Protein AF-A0A7K2NU09-F1 (afdb_monomer_lite)

Radius of gyration: 17.99 Å; chains: 1; bounding box: 42×23×63 Å

Foldseek 3Di:
DPPDDDDDDDDQAFQLRHGDPVSVVCVVPDPDDDDDPDFDAAPVRDGFDHKFKDALQFGDNDDDRDDDFDPDDDSGGIDIDTHHPVCSVVRNGPVNVVVVLPDPPDDDPPDD

Structure (mmCIF, N/CA/C/O backbone):
data_AF-A0A7K2NU09-F1
#
_entry.id   AF-A0A7K2NU09-F1
#
loop_
_atom_site.group_PDB
_atom_site.id
_atom_site.type_symbol
_atom_site.label_atom_id
_atom_site.label_alt_id
_atom_site.label_comp_id
_atom_site.label_asym_id
_atom_site.label_entity_id
_atom_site.label_seq_id
_atom_site.pdbx_PDB_ins_code
_atom_site.Cartn_x
_atom_site.Cartn_y
_atom_site.Cartn_z
_atom_site.occupancy
_atom_site.B_iso_or_equiv
_atom_site.auth_seq_id
_atom_site.auth_comp_id
_atom_site.auth_asym_id
_atom_site.auth_atom_id
_atom_site.pdbx_PDB_model_num
ATOM 1 N N . ASP A 1 1 ? 19.799 -2.866 -25.922 1.00 71.12 1 ASP A N 1
ATOM 2 C CA . ASP A 1 1 ? 18.914 -2.111 -25.015 1.00 71.12 1 ASP A CA 1
ATOM 3 C C . ASP A 1 1 ? 18.945 -0.627 -25.318 1.00 71.12 1 ASP A C 1
ATOM 5 O O . ASP A 1 1 ? 19.838 -0.189 -26.032 1.00 71.12 1 ASP A O 1
ATOM 9 N N . LEU A 1 2 ? 17.948 0.115 -24.831 1.00 91.50 2 LEU A N 1
ATOM 10 C CA . LEU A 1 2 ? 17.772 1.551 -25.091 1.00 91.50 2 LEU A CA 1
ATOM 11 C C . LEU A 1 2 ? 18.631 2.460 -24.189 1.00 91.50 2 LEU A C 1
ATOM 13 O O . LEU A 1 2 ? 18.631 3.662 -24.421 1.00 91.50 2 LEU A O 1
ATOM 17 N N . ASP A 1 3 ? 19.345 1.901 -23.203 1.00 93.25 3 ASP A N 1
ATOM 18 C CA . ASP A 1 3 ? 20.185 2.633 -22.233 1.00 93.25 3 ASP A CA 1
ATOM 19 C C . ASP A 1 3 ? 19.424 3.757 -21.499 1.00 93.25 3 ASP A C 1
ATOM 21 O O . ASP A 1 3 ? 19.843 4.911 -21.450 1.00 93.25 3 ASP A O 1
ATOM 25 N N . VAL A 1 4 ? 18.237 3.422 -20.976 1.00 95.81 4 VAL A N 1
ATOM 26 C CA . VAL A 1 4 ? 17.354 4.357 -20.263 1.00 95.81 4 VAL A CA 1
ATOM 27 C C . VAL A 1 4 ? 17.039 3.826 -18.871 1.00 95.81 4 VAL A C 1
ATOM 29 O O . VAL A 1 4 ? 16.558 2.700 -18.731 1.00 95.81 4 VAL A O 1
ATOM 32 N N . ASP A 1 5 ? 17.213 4.680 -17.864 1.00 96.12 5 ASP A N 1
ATOM 33 C CA . ASP A 1 5 ? 16.782 4.410 -16.494 1.00 96.12 5 ASP A CA 1
ATOM 34 C C . ASP A 1 5 ? 15.267 4.609 -16.334 1.00 96.12 5 ASP A C 1
ATOM 36 O O . ASP A 1 5 ? 14.710 5.647 -16.706 1.00 96.12 5 ASP A O 1
ATOM 40 N N . VAL A 1 6 ? 14.592 3.632 -15.720 1.00 95.00 6 VAL A N 1
ATOM 41 C CA . VAL A 1 6 ? 13.146 3.673 -15.456 1.00 95.00 6 VAL A CA 1
ATOM 42 C C . VAL A 1 6 ? 12.880 3.551 -13.960 1.00 95.00 6 VAL A C 1
ATOM 44 O O . VAL A 1 6 ? 13.270 2.577 -13.322 1.00 95.00 6 VAL A O 1
ATOM 47 N N . TYR A 1 7 ? 12.142 4.518 -13.413 1.00 94.94 7 TYR A N 1
ATOM 48 C CA . TYR A 1 7 ? 11.713 4.531 -12.015 1.00 94.94 7 TYR A CA 1
ATOM 49 C C . TYR A 1 7 ? 10.186 4.443 -11.935 1.00 94.94 7 TYR A C 1
ATOM 51 O O . TYR A 1 7 ? 9.481 5.209 -12.594 1.00 94.94 7 TYR A O 1
ATOM 59 N N . ALA A 1 8 ? 9.668 3.529 -11.112 1.00 94.12 8 ALA A N 1
ATOM 60 C CA . ALA A 1 8 ? 8.235 3.346 -10.884 1.00 94.12 8 ALA A CA 1
ATOM 61 C C . ALA A 1 8 ? 7.906 3.435 -9.388 1.00 94.12 8 ALA A C 1
ATOM 63 O O . ALA A 1 8 ? 8.576 2.822 -8.558 1.00 94.12 8 ALA A O 1
ATOM 64 N N . PHE A 1 9 ? 6.842 4.167 -9.049 1.00 93.06 9 PHE A N 1
ATOM 65 C CA . PHE A 1 9 ? 6.382 4.365 -7.674 1.00 93.06 9 PHE A CA 1
ATOM 66 C C . PHE A 1 9 ? 4.906 4.003 -7.564 1.00 93.06 9 PHE A C 1
ATOM 68 O O . PHE A 1 9 ? 4.099 4.392 -8.408 1.00 93.06 9 PHE A O 1
ATOM 75 N N . GLY A 1 10 ? 4.533 3.279 -6.513 1.00 91.38 10 GLY A N 1
ATOM 76 C CA . GLY A 1 10 ? 3.137 2.932 -6.291 1.00 91.38 10 GLY A CA 1
ATOM 77 C C . GLY A 1 10 ? 2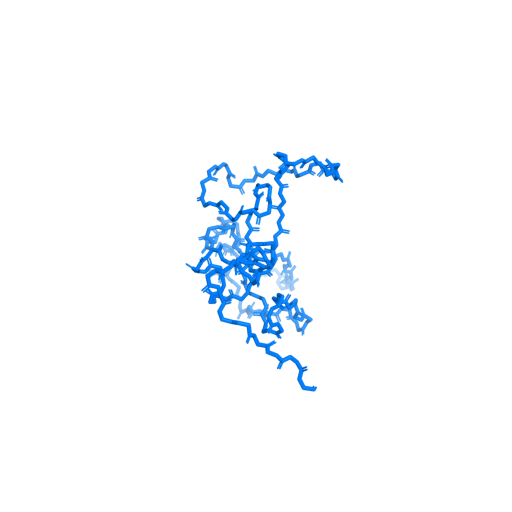.926 1.938 -5.162 1.00 91.38 10 GLY A C 1
ATOM 78 O O . GLY A 1 10 ? 3.865 1.426 -4.552 1.00 91.38 10 GLY A O 1
ATOM 79 N N . ILE A 1 11 ? 1.653 1.656 -4.896 1.00 91.31 11 ILE A N 1
ATOM 80 C CA . ILE A 1 11 ? 1.251 0.613 -3.957 1.00 91.31 11 ILE A CA 1
ATOM 81 C C . ILE A 1 11 ? 1.448 -0.770 -4.587 1.00 91.31 11 ILE A C 1
ATOM 83 O O . ILE A 1 11 ? 1.069 -1.033 -5.730 1.00 91.31 11 ILE A O 1
ATOM 87 N N . THR A 1 12 ? 2.052 -1.683 -3.832 1.00 93.69 12 THR A N 1
ATOM 88 C CA . THR A 1 12 ? 2.350 -3.031 -4.330 1.00 93.69 12 THR A CA 1
ATOM 89 C C . THR A 1 12 ? 1.160 -3.969 -4.199 1.00 93.69 12 THR A C 1
ATOM 91 O O . THR A 1 12 ? 0.949 -4.803 -5.077 1.00 93.69 12 THR A O 1
ATOM 94 N N . THR A 1 13 ? 0.363 -3.827 -3.136 1.00 93.81 13 THR A N 1
ATOM 95 C CA . THR A 1 13 ? -0.685 -4.787 -2.769 1.00 93.81 13 THR A CA 1
ATOM 96 C C . THR A 1 13 ? -2.057 -4.154 -2.561 1.00 93.81 13 THR A C 1
ATOM 98 O O . THR A 1 13 ? -2.170 -3.011 -2.112 1.00 93.81 13 THR A O 1
ATOM 101 N N . ASP A 1 14 ? -3.101 -4.926 -2.868 1.00 93.69 14 ASP A N 1
ATOM 102 C CA . ASP A 1 14 ? -4.489 -4.609 -2.550 1.00 93.69 14 ASP A CA 1
ATOM 103 C C . ASP A 1 14 ? -4.781 -4.754 -1.042 1.00 93.69 14 ASP A C 1
ATOM 105 O O . ASP A 1 14 ? -3.940 -5.171 -0.240 1.00 93.69 14 ASP A O 1
ATOM 109 N N . PHE A 1 15 ? -6.015 -4.441 -0.643 1.00 92.94 15 PHE A N 1
ATOM 110 C CA . PHE A 1 15 ? -6.452 -4.515 0.755 1.00 92.94 15 PHE A CA 1
ATOM 111 C C . PHE A 1 15 ? -6.430 -5.936 1.358 1.00 92.94 15 PHE A C 1
ATOM 113 O O . PHE A 1 15 ? -6.496 -6.101 2.579 1.00 92.94 15 PHE A O 1
ATOM 120 N N . ARG A 1 16 ? -6.310 -6.970 0.514 1.00 92.25 16 ARG A N 1
ATOM 121 C CA . ARG A 1 16 ? -6.196 -8.389 0.886 1.00 92.25 16 ARG A CA 1
ATOM 122 C C . ARG A 1 16 ? -4.741 -8.864 0.883 1.00 92.25 16 ARG A C 1
ATOM 124 O O . ARG A 1 16 ? -4.491 -10.064 1.006 1.00 92.25 16 ARG A O 1
ATOM 131 N N . SER A 1 17 ? -3.787 -7.942 0.742 1.00 93.62 17 SER A N 1
ATOM 132 C CA . SER A 1 17 ? -2.352 -8.229 0.679 1.00 93.62 17 SER A CA 1
ATOM 133 C C . SER A 1 17 ? -1.959 -9.084 -0.529 1.00 93.62 17 SER A C 1
ATOM 135 O O . SER A 1 17 ? -1.014 -9.872 -0.461 1.00 93.62 17 SER A O 1
ATOM 137 N N . LYS A 1 18 ? -2.690 -8.950 -1.641 1.00 94.44 18 LYS A N 1
ATOM 138 C CA . LYS A 1 18 ? -2.333 -9.547 -2.930 1.00 94.44 18 LYS A CA 1
ATOM 139 C C . LYS A 1 18 ? -1.680 -8.497 -3.807 1.00 94.44 18 LYS A C 1
ATOM 141 O O . LYS A 1 18 ? -2.153 -7.367 -3.848 1.00 94.44 18 LYS A O 1
ATOM 146 N N . LEU A 1 19 ? -0.597 -8.860 -4.496 1.00 95.56 19 LEU A N 1
ATOM 147 C CA . LEU A 1 19 ? 0.036 -7.947 -5.443 1.00 95.56 19 LEU A CA 1
ATOM 148 C C . LEU A 1 19 ? -0.981 -7.528 -6.508 1.00 95.56 19 LEU A C 1
ATOM 150 O O . LEU A 1 19 ? -1.748 -8.355 -7.006 1.00 95.56 19 LEU A O 1
ATOM 154 N N . PHE A 1 20 ? -0.988 -6.245 -6.861 1.00 95.00 20 PHE A N 1
ATOM 155 C CA . PHE A 1 20 ? -1.672 -5.828 -8.080 1.00 95.00 20 PHE A CA 1
ATOM 156 C C . PHE A 1 20 ? -0.972 -6.474 -9.281 1.00 95.00 20 PHE A C 1
ATOM 158 O O . PHE A 1 20 ? 0.257 -6.512 -9.280 1.00 95.00 20 PHE A O 1
ATOM 165 N N . PRO A 1 21 ? -1.692 -6.927 -10.323 1.00 95.19 21 PRO A N 1
ATOM 166 C CA . PRO A 1 21 ? -1.063 -7.576 -11.476 1.00 95.19 21 PRO A CA 1
ATOM 167 C C . PRO A 1 21 ? 0.053 -6.737 -12.121 1.00 95.19 21 PRO A C 1
ATOM 169 O O . PRO A 1 21 ? 1.120 -7.258 -12.433 1.00 95.19 21 PRO A O 1
ATOM 172 N N . GLY A 1 22 ? -0.158 -5.421 -12.249 1.00 94.38 22 GLY A N 1
ATOM 173 C CA . GLY A 1 22 ? 0.867 -4.499 -12.750 1.00 94.38 22 GLY A CA 1
ATOM 174 C C . GLY A 1 22 ? 2.076 -4.403 -11.817 1.00 94.38 22 GLY A C 1
ATOM 175 O O . GLY A 1 22 ? 3.209 -4.572 -12.258 1.00 94.38 22 GLY A O 1
ATOM 176 N N . SER A 1 23 ? 1.843 -4.209 -10.516 1.00 96.06 23 SER A N 1
ATOM 177 C CA . SER A 1 23 ? 2.916 -4.155 -9.516 1.00 96.06 23 SER A CA 1
ATOM 178 C C . SER A 1 23 ? 3.691 -5.471 -9.427 1.00 96.06 23 SER A C 1
ATOM 180 O O . SER A 1 23 ? 4.907 -5.448 -9.285 1.00 96.06 23 SER A O 1
ATOM 182 N N . GLN A 1 24 ? 3.015 -6.616 -9.559 1.00 97.25 24 GLN A N 1
ATOM 183 C CA . GLN A 1 24 ? 3.658 -7.926 -9.624 1.00 97.25 24 GLN A CA 1
ATOM 184 C C . GLN A 1 24 ? 4.627 -7.986 -10.804 1.00 97.25 24 GLN A C 1
ATOM 186 O O . GLN A 1 24 ? 5.790 -8.330 -10.616 1.00 97.25 24 GLN A O 1
ATOM 191 N N . ARG A 1 25 ? 4.174 -7.584 -11.998 1.00 96.88 25 ARG A N 1
ATOM 192 C CA . ARG A 1 25 ? 5.022 -7.596 -13.189 1.00 96.88 25 ARG A CA 1
ATOM 193 C C . ARG A 1 25 ? 6.228 -6.666 -13.058 1.00 96.88 25 ARG A C 1
ATOM 195 O O . ARG A 1 25 ? 7.314 -7.024 -13.499 1.00 96.88 25 ARG A O 1
ATOM 202 N N . LEU A 1 26 ? 6.047 -5.494 -12.449 1.00 95.94 26 LEU A N 1
ATOM 203 C CA . LEU A 1 26 ? 7.148 -4.565 -12.186 1.00 95.94 26 LEU A CA 1
ATOM 204 C C . LEU A 1 26 ? 8.181 -5.173 -11.233 1.00 95.94 26 LEU A C 1
ATOM 206 O O . LEU A 1 26 ? 9.369 -5.095 -11.510 1.00 95.94 26 LEU A O 1
ATOM 210 N N . VAL A 1 27 ? 7.743 -5.828 -10.154 1.00 95.69 27 VAL A N 1
ATOM 211 C CA . VAL A 1 27 ? 8.647 -6.489 -9.196 1.00 95.69 27 VAL A CA 1
ATOM 212 C C . VAL A 1 27 ? 9.403 -7.660 -9.830 1.00 95.69 27 VAL A C 1
ATOM 214 O O . VAL A 1 27 ? 10.573 -7.852 -9.527 1.00 95.69 27 VAL A O 1
ATOM 217 N N . GLU A 1 28 ? 8.767 -8.430 -10.714 1.00 97.00 28 GLU A N 1
ATOM 218 C CA . GLU A 1 28 ? 9.422 -9.529 -11.442 1.00 97.00 28 GLU A CA 1
ATOM 219 C C . GLU A 1 28 ? 10.513 -9.050 -12.412 1.00 97.00 28 GLU A C 1
ATOM 221 O O . GLU A 1 28 ? 11.426 -9.813 -12.722 1.00 97.00 28 GLU A O 1
ATOM 226 N N . LEU A 1 29 ? 10.385 -7.826 -12.932 1.00 95.94 29 LEU A N 1
ATOM 227 C CA . LEU A 1 29 ? 11.276 -7.264 -13.948 1.00 95.94 29 LEU A CA 1
ATOM 228 C C . LEU A 1 29 ? 12.349 -6.329 -13.393 1.00 95.94 29 LEU A C 1
ATOM 230 O O . LEU A 1 29 ? 13.356 -6.124 -14.060 1.00 95.94 29 LEU A O 1
ATOM 234 N N . ALA A 1 30 ? 12.111 -5.709 -12.240 1.00 96.56 30 ALA A N 1
ATOM 235 C CA . ALA A 1 30 ? 12.965 -4.645 -11.740 1.00 96.56 30 ALA A CA 1
ATOM 236 C C . ALA A 1 30 ? 14.342 -5.163 -11.310 1.00 96.56 30 ALA A C 1
ATOM 238 O O . ALA A 1 30 ? 14.446 -6.118 -10.542 1.00 96.56 30 ALA A O 1
ATOM 239 N N . ASP A 1 31 ? 15.396 -4.445 -11.704 1.00 96.06 31 ASP A N 1
ATOM 240 C CA . ASP A 1 31 ? 16.751 -4.681 -11.196 1.00 96.06 31 ASP A CA 1
ATOM 241 C C . ASP A 1 31 ? 16.858 -4.389 -9.692 1.00 96.06 31 ASP A C 1
ATOM 243 O O . ASP A 1 31 ? 17.664 -4.992 -8.980 1.00 96.06 31 ASP A O 1
ATOM 247 N N . ARG A 1 32 ? 16.057 -3.433 -9.195 1.00 95.69 32 ARG A N 1
ATOM 248 C CA . ARG A 1 32 ? 16.018 -3.015 -7.787 1.00 95.69 32 ARG A CA 1
ATOM 249 C C . ARG A 1 32 ? 14.598 -2.689 -7.347 1.00 95.69 32 ARG A C 1
ATOM 251 O O . ARG A 1 32 ? 13.856 -2.014 -8.055 1.00 95.69 32 ARG A O 1
ATOM 258 N N . VAL A 1 33 ? 14.249 -3.119 -6.137 1.00 95.69 33 VAL A N 1
ATOM 259 C CA . VAL A 1 33 ? 12.972 -2.805 -5.485 1.00 95.69 33 VAL A CA 1
ATOM 260 C C . VAL A 1 33 ? 13.267 -2.202 -4.120 1.00 95.69 33 VAL A C 1
ATOM 262 O O . VAL A 1 33 ? 13.809 -2.876 -3.249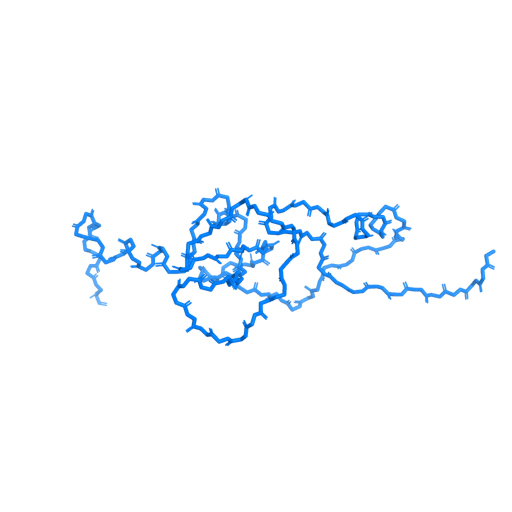 1.00 95.69 33 VAL A O 1
ATOM 265 N N . GLU A 1 34 ? 12.877 -0.944 -3.932 1.00 93.94 34 GLU A N 1
ATOM 266 C CA . GLU A 1 34 ? 13.114 -0.187 -2.702 1.00 93.94 34 GLU A CA 1
ATOM 267 C C . GLU A 1 34 ? 11.791 0.143 -2.006 1.00 93.94 34 GLU A C 1
ATOM 269 O O . GLU A 1 34 ? 10.810 0.540 -2.640 1.00 93.94 34 GLU A O 1
ATOM 274 N N . VAL A 1 35 ? 11.758 0.002 -0.680 1.00 88.81 35 VAL A N 1
ATOM 275 C CA . VAL A 1 35 ? 10.621 0.457 0.132 1.00 88.81 35 VAL A CA 1
ATOM 276 C C . VAL A 1 35 ? 10.820 1.934 0.472 1.00 88.81 35 VAL A C 1
ATOM 278 O O . VAL A 1 35 ? 11.927 2.356 0.812 1.00 88.81 35 VAL A O 1
ATOM 281 N N . LEU A 1 36 ? 9.744 2.726 0.393 1.00 83.00 36 LEU A N 1
ATOM 282 C CA . LEU A 1 36 ? 9.772 4.141 0.769 1.00 83.00 36 LEU A CA 1
ATOM 283 C C . LEU A 1 36 ? 10.300 4.316 2.200 1.00 83.00 36 LEU A C 1
ATOM 285 O O . LEU A 1 36 ? 9.830 3.662 3.128 1.00 83.00 36 LEU A O 1
ATOM 289 N N . GLN A 1 37 ? 11.257 5.232 2.361 1.00 82.19 37 GLN A N 1
ATOM 290 C CA . GLN A 1 37 ? 11.927 5.504 3.639 1.00 82.19 37 GLN A CA 1
ATOM 291 C C . GLN A 1 37 ? 11.029 6.252 4.637 1.00 82.19 37 GLN A C 1
ATOM 293 O O . GLN A 1 37 ? 11.268 6.213 5.840 1.00 82.19 37 GLN A O 1
ATOM 298 N N . VAL A 1 38 ? 9.988 6.936 4.146 1.00 86.44 38 VAL A N 1
ATOM 299 C CA . VAL A 1 38 ? 8.967 7.557 4.996 1.00 86.44 38 VAL A CA 1
ATOM 300 C C . VAL A 1 38 ? 7.915 6.507 5.323 1.00 86.44 38 VAL A C 1
ATOM 302 O O . VAL A 1 38 ? 7.105 6.122 4.479 1.00 86.44 38 VAL A O 1
ATOM 305 N N . GLU A 1 39 ? 7.950 6.029 6.560 1.00 87.50 39 GLU A N 1
ATOM 306 C CA . GLU A 1 39 ? 7.091 4.950 7.020 1.00 87.50 39 GLU A CA 1
ATOM 307 C C . GLU A 1 39 ? 5.783 5.497 7.596 1.00 87.50 39 GLU A C 1
ATOM 309 O O . GLU A 1 39 ? 5.771 6.252 8.569 1.00 87.50 39 GLU A O 1
ATOM 314 N N . ALA A 1 40 ? 4.656 5.062 7.034 1.00 91.50 40 ALA A N 1
ATOM 315 C CA . ALA A 1 40 ? 3.378 5.226 7.708 1.00 91.50 40 ALA A CA 1
ATOM 316 C C . ALA A 1 40 ? 3.356 4.383 8.993 1.00 91.50 40 ALA A C 1
ATOM 318 O O . ALA A 1 40 ? 3.895 3.272 9.039 1.00 91.50 40 ALA A O 1
ATOM 319 N N . LEU A 1 41 ? 2.690 4.883 10.033 1.00 95.31 41 LEU A N 1
ATOM 320 C CA . LEU A 1 41 ? 2.554 4.179 11.304 1.00 95.31 41 LEU A CA 1
ATOM 321 C C . LEU A 1 41 ? 1.154 3.590 11.445 1.00 95.31 41 LEU A C 1
ATOM 323 O O . LEU A 1 41 ? 0.147 4.232 11.161 1.00 95.31 41 LEU A O 1
ATOM 327 N N . CYS A 1 42 ? 1.096 2.355 11.933 1.00 97.44 42 CYS A N 1
ATOM 328 C CA . CYS A 1 42 ? -0.132 1.789 12.468 1.00 97.44 42 CYS A CA 1
ATOM 329 C C . CYS A 1 42 ? -0.510 2.568 13.731 1.00 97.44 42 CYS A C 1
ATOM 331 O O . CYS A 1 42 ? 0.371 3.036 14.451 1.00 97.44 42 CYS A O 1
ATOM 333 N N . TRP A 1 43 ? -1.792 2.583 14.099 1.00 95.94 43 TRP A N 1
ATOM 334 C CA . TRP A 1 43 ? -2.252 3.185 15.359 1.00 95.94 43 TRP A CA 1
ATOM 335 C C . TRP A 1 43 ? -1.506 2.690 16.618 1.00 95.94 43 TRP A C 1
ATOM 337 O O . TRP A 1 43 ? -1.516 3.361 17.642 1.00 95.94 43 TRP A O 1
ATOM 347 N N . CYS A 1 44 ? -0.840 1.530 16.557 1.00 96.12 44 CYS A N 1
ATOM 348 C CA . CYS A 1 44 ? -0.028 0.993 17.649 1.00 96.12 44 CYS A CA 1
ATOM 349 C C . CYS A 1 44 ? 1.436 1.462 17.652 1.00 96.12 44 CYS A C 1
ATOM 351 O O . CYS A 1 44 ? 2.250 0.878 18.364 1.00 96.12 44 CYS A O 1
ATOM 353 N N . GLY A 1 45 ? 1.802 2.413 16.790 1.00 95.56 45 GLY A N 1
ATOM 354 C CA . GLY A 1 45 ? 3.155 2.959 16.651 1.00 95.56 45 GLY A CA 1
ATOM 355 C C . GLY A 1 45 ? 4.138 2.097 15.850 1.00 95.56 45 GLY A C 1
ATOM 356 O O . GLY A 1 45 ? 5.225 2.558 15.529 1.00 95.56 45 GLY A O 1
ATOM 357 N N . ALA A 1 46 ? 3.781 0.861 15.489 1.00 96.69 46 ALA A N 1
ATOM 358 C CA . ALA A 1 46 ? 4.617 0.026 14.625 1.00 96.69 46 ALA A CA 1
ATOM 359 C C . ALA A 1 46 ? 4.466 0.433 13.153 1.00 96.69 46 ALA A C 1
ATOM 361 O O . ALA A 1 46 ? 3.381 0.850 12.739 1.00 96.69 46 ALA A O 1
ATOM 362 N N . A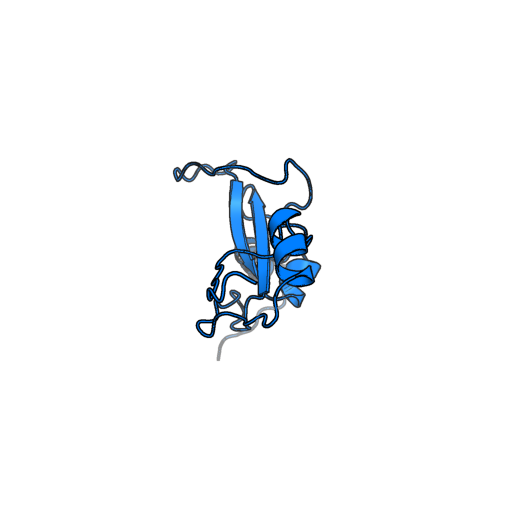RG A 1 47 ? 5.508 0.203 12.346 1.00 95.38 47 ARG A N 1
ATOM 363 C CA . ARG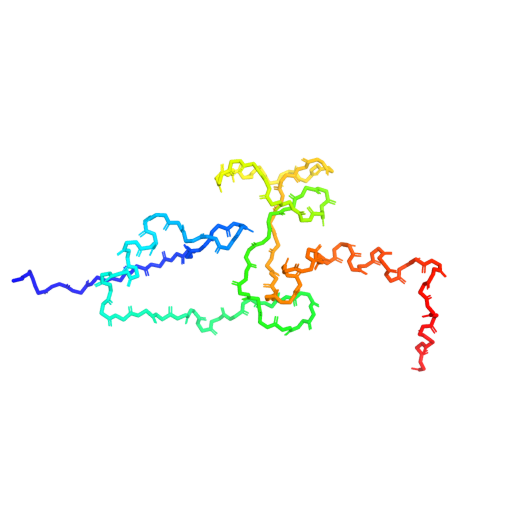 A 1 47 ? 5.469 0.412 10.894 1.00 95.38 47 ARG A CA 1
ATOM 364 C C . ARG A 1 47 ? 4.247 -0.247 10.255 1.00 95.38 47 ARG A C 1
ATOM 366 O O . ARG A 1 47 ? 4.030 -1.459 10.390 1.00 95.38 47 ARG A O 1
ATOM 373 N N . ALA A 1 48 ? 3.466 0.548 9.534 1.00 95.44 48 ALA A N 1
ATOM 374 C CA . ALA A 1 48 ? 2.386 0.053 8.704 1.00 95.44 48 ALA A CA 1
ATOM 375 C C . ALA A 1 48 ? 2.951 -0.483 7.389 1.00 95.44 48 ALA A C 1
ATOM 377 O O . ALA A 1 48 ? 3.750 0.159 6.717 1.00 95.44 48 ALA A O 1
ATOM 378 N N . THR A 1 49 ? 2.538 -1.693 7.031 1.00 94.44 49 THR A N 1
ATOM 379 C CA . THR A 1 49 ? 2.982 -2.363 5.798 1.00 94.44 49 THR A CA 1
ATOM 380 C C . THR A 1 49 ? 1.818 -2.898 4.979 1.00 94.44 49 THR A C 1
ATOM 382 O O . THR A 1 49 ? 2.036 -3.507 3.939 1.00 94.44 49 THR A O 1
ATOM 385 N N . HIS A 1 50 ? 0.588 -2.745 5.472 1.00 95.56 50 HIS A N 1
ATOM 386 C CA . HIS A 1 50 ? -0.611 -3.306 4.868 1.00 95.56 50 HIS A CA 1
ATOM 387 C C . HIS A 1 50 ? -1.689 -2.230 4.777 1.00 95.56 50 HIS A C 1
ATOM 389 O O . HIS A 1 50 ? -1.927 -1.504 5.743 1.00 95.56 50 HIS A O 1
ATOM 395 N N . ASN A 1 51 ? -2.376 -2.184 3.640 1.00 94.94 51 ASN A N 1
ATOM 396 C CA . ASN A 1 51 ? -3.599 -1.409 3.480 1.00 94.94 51 ASN A CA 1
ATOM 397 C C . ASN A 1 51 ? -4.790 -2.271 3.916 1.00 94.94 51 ASN A C 1
ATOM 399 O O . ASN A 1 51 ? -4.901 -3.429 3.513 1.00 94.94 51 ASN A O 1
ATOM 403 N N . ALA A 1 52 ? -5.679 -1.721 4.732 1.00 94.62 52 ALA A N 1
ATOM 404 C CA . ALA A 1 52 ? -6.935 -2.339 5.129 1.00 94.62 52 ALA A CA 1
ATOM 405 C C . ALA A 1 52 ? -8.088 -1.502 4.581 1.00 94.62 52 ALA A C 1
ATOM 407 O O . ALA A 1 52 ? -8.166 -0.309 4.853 1.00 94.62 52 ALA A O 1
ATOM 408 N N . ARG A 1 53 ? -8.988 -2.125 3.820 1.00 93.88 53 ARG A N 1
ATOM 409 C CA . ARG A 1 53 ? -10.259 -1.498 3.460 1.00 93.88 53 ARG A CA 1
ATOM 410 C C . ARG A 1 53 ? -11.200 -1.610 4.647 1.00 93.88 53 ARG A C 1
ATOM 412 O O . ARG A 1 53 ? -11.258 -2.673 5.269 1.00 93.88 53 ARG A O 1
ATOM 419 N N . THR A 1 54 ? -11.944 -0.555 4.933 1.00 91.81 54 THR A N 1
ATOM 420 C CA . THR A 1 54 ? -12.912 -0.514 6.026 1.00 91.81 54 THR A CA 1
ATOM 421 C C . THR A 1 54 ? -14.299 -0.128 5.525 1.00 91.81 54 THR A C 1
ATOM 423 O O . THR A 1 54 ? -14.426 0.567 4.524 1.00 91.81 54 THR A O 1
ATOM 426 N N . VAL A 1 55 ? -15.335 -0.598 6.215 1.00 90.25 55 VAL A N 1
ATOM 427 C CA . VAL A 1 55 ? -16.719 -0.111 6.096 1.00 90.25 55 VAL A CA 1
ATOM 428 C C . VAL A 1 55 ? -17.186 0.163 7.518 1.00 90.25 55 VAL A C 1
ATOM 430 O O . VAL A 1 55 ? -17.037 -0.706 8.380 1.00 90.25 55 VAL A O 1
ATOM 433 N N . GLY A 1 56 ? -17.619 1.392 7.807 1.00 87.25 56 GLY A N 1
ATOM 434 C CA . GLY A 1 56 ? -17.957 1.797 9.178 1.00 87.25 56 GLY A CA 1
ATOM 435 C C . GLY A 1 56 ? -16.814 1.589 10.186 1.00 87.25 56 GLY A C 1
ATOM 436 O O . GLY A 1 56 ? -17.043 1.255 11.345 1.00 87.25 56 GLY A O 1
ATOM 437 N N . GLY A 1 57 ? -15.554 1.701 9.743 1.00 88.94 57 GLY A N 1
ATOM 438 C CA . GLY A 1 57 ? -14.371 1.489 10.589 1.00 88.94 57 GLY A CA 1
ATOM 439 C C . GLY A 1 57 ? -14.011 0.023 10.873 1.00 88.94 57 GLY A C 1
ATOM 440 O O . GLY A 1 57 ? -13.027 -0.233 11.572 1.00 88.94 57 GLY A O 1
ATOM 441 N N . VAL A 1 58 ? -14.740 -0.949 10.318 1.00 91.25 58 VAL A N 1
ATOM 442 C CA . VAL A 1 58 ? -14.436 -2.386 10.431 1.00 91.25 58 VAL A CA 1
ATOM 443 C C . VAL A 1 58 ? -13.742 -2.870 9.163 1.00 91.25 58 VAL A C 1
ATOM 445 O O . VAL A 1 58 ? -14.184 -2.572 8.057 1.00 91.25 58 VAL A O 1
ATOM 448 N N . MET A 1 59 ? -12.649 -3.624 9.305 1.00 94.19 59 MET A N 1
ATOM 449 C CA . MET A 1 59 ? -11.895 -4.131 8.158 1.00 94.19 59 MET A CA 1
ATOM 450 C C . MET A 1 59 ? -12.686 -5.188 7.372 1.00 94.19 59 MET A C 1
ATOM 452 O O . MET A 1 59 ? -13.124 -6.191 7.937 1.00 94.19 59 MET A O 1
ATOM 456 N N . VAL A 1 60 ? -12.765 -5.011 6.052 1.00 92.38 60 VAL A N 1
ATOM 457 C CA . VAL A 1 60 ? -13.380 -5.956 5.108 1.00 92.38 60 VAL A CA 1
ATOM 458 C C . VAL A 1 60 ? -12.317 -6.636 4.241 1.00 92.38 60 VAL A C 1
ATOM 460 O O . VAL A 1 60 ? -11.273 -6.058 3.943 1.00 92.38 60 VAL A O 1
ATOM 463 N N . VAL A 1 61 ? -12.569 -7.886 3.839 1.00 87.62 61 VAL A N 1
ATOM 464 C CA . VAL A 1 61 ? -11.652 -8.704 3.009 1.00 87.62 61 VAL A CA 1
ATOM 465 C C . VAL A 1 61 ? -12.290 -9.195 1.705 1.00 87.62 61 VAL A C 1
ATOM 467 O O . VAL A 1 61 ? -11.667 -9.931 0.943 1.00 87.62 61 VAL A O 1
ATOM 470 N N . GLU A 1 62 ? -13.517 -8.758 1.438 1.00 82.56 62 GLU A N 1
ATOM 471 C CA . GLU A 1 62 ? -14.317 -9.120 0.270 1.00 82.56 62 GLU A CA 1
ATOM 472 C C . GLU A 1 62 ? -14.678 -7.868 -0.544 1.00 82.56 62 GLU A C 1
ATOM 474 O O . GLU A 1 62 ? -14.495 -6.735 -0.091 1.00 82.56 62 GLU A O 1
ATOM 479 N N . GLY A 1 63 ? -15.166 -8.079 -1.768 1.00 77.00 63 GLY A N 1
ATOM 480 C CA . GLY A 1 63 ? -15.553 -7.018 -2.699 1.00 77.00 63 GLY A CA 1
ATOM 481 C C . GLY A 1 63 ? -14.540 -6.759 -3.818 1.00 77.00 63 GLY A C 1
ATOM 482 O O . GLY A 1 63 ? -13.474 -7.377 -3.892 1.00 77.00 63 GLY A O 1
ATOM 483 N N . ALA A 1 64 ? -14.895 -5.841 -4.721 1.00 75.12 64 ALA A N 1
ATOM 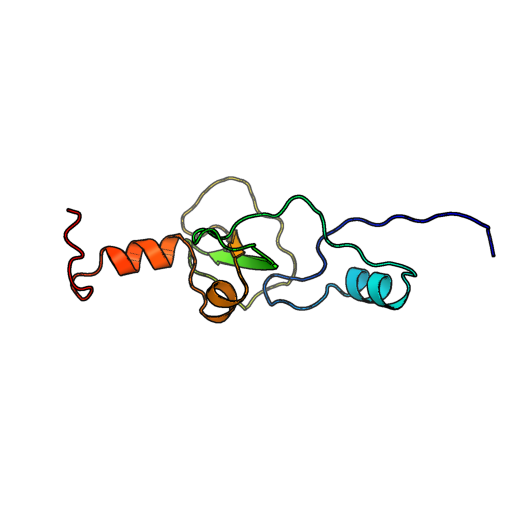484 C CA . ALA A 1 64 ? -14.085 -5.506 -5.891 1.00 75.12 64 ALA A CA 1
ATOM 485 C C . ALA A 1 64 ? -12.721 -4.919 -5.491 1.00 75.12 64 ALA A C 1
ATOM 487 O O . ALA A 1 64 ? -12.616 -4.126 -4.557 1.00 75.12 64 ALA A O 1
ATOM 488 N N . GLN A 1 65 ? -11.656 -5.286 -6.203 1.00 62.38 65 GLN A N 1
ATOM 489 C CA . GLN A 1 65 ? -10.283 -4.919 -5.839 1.00 62.38 65 GLN A CA 1
ATOM 490 C C . GLN A 1 65 ? -10.034 -3.401 -5.838 1.00 62.38 65 GLN A C 1
ATOM 492 O O . GLN A 1 65 ? -9.273 -2.912 -5.005 1.00 62.38 65 GLN A O 1
ATOM 497 N N . VAL A 1 66 ? -10.730 -2.653 -6.699 1.00 63.44 66 VAL A N 1
ATOM 498 C CA . VAL A 1 66 ? -10.626 -1.195 -6.820 1.00 63.44 66 VAL A CA 1
ATOM 499 C C . VAL A 1 66 ? -11.987 -0.572 -6.549 1.00 63.44 66 VAL A C 1
ATOM 501 O O . VAL A 1 66 ? -12.976 -0.936 -7.179 1.00 63.44 66 VAL A O 1
ATOM 504 N N . VAL A 1 67 ? -12.017 0.371 -5.616 1.00 63.78 67 VAL A N 1
ATOM 505 C CA . VAL A 1 67 ? -13.134 1.292 -5.409 1.00 63.78 67 VAL A CA 1
ATOM 506 C C . VAL A 1 67 ? -12.506 2.665 -5.225 1.00 63.78 67 VAL A C 1
ATOM 508 O O . VAL A 1 67 ? -11.615 2.810 -4.385 1.00 63.78 67 VAL A O 1
ATOM 511 N N . VAL A 1 68 ? -12.923 3.634 -6.036 1.00 63.50 68 VAL A N 1
ATOM 512 C CA . VAL A 1 68 ? -12.587 5.046 -5.828 1.00 63.50 68 VAL A CA 1
ATOM 513 C C . VAL A 1 68 ? -13.517 5.537 -4.722 1.00 63.50 68 VAL A C 1
ATOM 515 O O . VAL A 1 68 ? -14.731 5.477 -4.893 1.00 63.50 68 VAL A O 1
ATOM 518 N N . GLY A 1 69 ? -12.963 5.906 -3.568 1.00 58.44 69 GLY A N 1
ATOM 519 C CA . GLY A 1 69 ? -13.757 6.457 -2.470 1.00 58.44 69 GLY A CA 1
ATOM 520 C C . GLY A 1 69 ? -14.198 7.879 -2.799 1.00 58.44 69 GLY A C 1
ATOM 521 O O . GLY A 1 69 ? -13.393 8.657 -3.317 1.00 58.44 69 GLY A O 1
ATOM 522 N N . ASP A 1 70 ? -15.456 8.199 -2.505 1.00 54.22 70 ASP A N 1
ATOM 523 C CA . ASP A 1 70 ? -15.863 9.587 -2.306 1.00 54.22 70 ASP A CA 1
ATOM 524 C C . ASP A 1 70 ? -15.234 10.080 -0.984 1.00 54.22 70 ASP A C 1
ATOM 526 O O . ASP A 1 70 ? -14.759 9.285 -0.171 1.00 54.22 70 ASP A O 1
ATOM 530 N N . VAL A 1 71 ? -15.103 11.390 -0.798 1.00 53.75 71 VAL A N 1
ATOM 531 C CA . VAL A 1 71 ? -14.419 11.969 0.381 1.00 53.75 71 VAL A CA 1
ATOM 532 C C . VAL A 1 71 ? -15.408 12.271 1.519 1.00 53.75 71 VAL A C 1
ATOM 534 O O . VAL A 1 71 ? -15.049 12.913 2.510 1.00 53.75 71 VAL A O 1
ATOM 537 N N . ALA A 1 72 ? -16.670 11.868 1.361 1.00 53.56 72 ALA A N 1
ATOM 538 C CA . ALA A 1 72 ? -17.806 12.337 2.139 1.00 53.56 72 ALA A CA 1
ATOM 539 C C . ALA A 1 72 ? -18.252 11.284 3.161 1.00 53.56 72 ALA A C 1
ATOM 541 O O . ALA A 1 72 ? -19.128 10.463 2.896 1.00 53.56 72 ALA A O 1
ATOM 542 N N . GLN A 1 73 ? -17.682 11.398 4.365 1.00 54.03 73 GLN A N 1
ATOM 543 C CA . GLN A 1 73 ? -17.865 10.475 5.489 1.00 54.03 73 GLN A CA 1
ATOM 544 C C . GLN A 1 73 ? -19.337 10.191 5.806 1.00 54.03 73 GLN A C 1
ATOM 546 O O . GLN A 1 73 ? -19.987 10.934 6.544 1.00 54.03 73 GLN A O 1
ATOM 551 N N . SER A 1 74 ? -19.843 9.069 5.295 1.00 60.53 74 SER A N 1
ATOM 552 C CA . SER A 1 74 ? -21.067 8.430 5.780 1.00 60.53 74 SER A CA 1
ATOM 553 C C . SER A 1 74 ? -20.718 7.153 6.563 1.00 60.53 74 SER A C 1
ATOM 555 O O . SER A 1 74 ? -19.669 6.553 6.316 1.00 60.53 74 SER A O 1
ATOM 557 N N . PRO A 1 75 ? -21.557 6.707 7.515 1.00 59.91 75 PRO A N 1
ATOM 558 C CA . PRO A 1 75 ? -21.299 5.497 8.306 1.00 59.91 75 PRO A CA 1
ATOM 559 C C . PRO A 1 75 ? -21.118 4.227 7.458 1.00 59.91 75 PRO A C 1
ATOM 561 O O . PRO A 1 75 ? -20.433 3.299 7.888 1.00 59.91 75 PRO A O 1
ATOM 564 N N . ASP A 1 76 ? -21.688 4.215 6.252 1.00 67.00 76 ASP A N 1
ATOM 565 C CA . ASP A 1 76 ? -21.629 3.105 5.297 1.00 67.00 76 ASP A CA 1
ATOM 566 C C . ASP A 1 76 ? -20.527 3.286 4.235 1.00 67.00 76 ASP A C 1
ATOM 568 O O . ASP A 1 76 ? -20.436 2.512 3.280 1.00 67.00 76 ASP A O 1
ATOM 572 N N . GLU A 1 77 ? -19.675 4.307 4.372 1.00 74.19 77 GLU A N 1
ATOM 573 C CA . GLU A 1 77 ? -18.656 4.617 3.374 1.00 74.19 77 GLU A CA 1
ATOM 574 C C . GLU A 1 77 ? -17.440 3.681 3.463 1.00 74.19 77 GLU A C 1
ATOM 576 O O . GLU A 1 77 ? -16.994 3.255 4.536 1.00 74.19 77 GLU A O 1
ATOM 581 N N . ILE A 1 78 ? -16.889 3.368 2.289 1.00 83.69 78 ILE A N 1
ATOM 582 C CA . ILE A 1 78 ? -15.665 2.589 2.136 1.00 83.69 78 ILE A CA 1
ATOM 583 C C . ILE A 1 78 ? -14.464 3.481 2.458 1.00 83.69 78 ILE A C 1
ATOM 585 O O . ILE A 1 78 ? -14.139 4.399 1.711 1.00 83.69 78 ILE A O 1
ATOM 589 N N . GLY A 1 79 ? -13.764 3.156 3.540 1.00 87.81 79 GLY A N 1
ATOM 590 C CA . GLY A 1 79 ? -12.521 3.801 3.944 1.00 87.81 79 GLY A CA 1
ATOM 591 C C . GLY A 1 79 ? -11.289 2.928 3.715 1.00 87.81 79 GLY A C 1
ATOM 592 O O . GLY A 1 79 ? -11.372 1.744 3.368 1.00 87.81 79 GLY A O 1
ATOM 593 N N . TYR A 1 80 ? -10.119 3.517 3.961 1.00 90.62 80 TYR A N 1
ATOM 594 C CA . TYR A 1 80 ? -8.851 2.797 4.029 1.00 90.62 80 TYR A CA 1
ATOM 595 C C . TYR A 1 80 ? -8.065 3.206 5.278 1.00 90.62 80 TYR A C 1
ATOM 597 O O . TYR A 1 80 ? -7.993 4.380 5.628 1.00 90.62 80 TYR A O 1
ATOM 605 N N . GLU A 1 81 ? -7.451 2.224 5.933 1.00 94.19 81 GLU A N 1
ATOM 606 C CA . GLU A 1 81 ? -6.559 2.403 7.078 1.00 94.19 81 GLU A CA 1
ATOM 607 C C . GLU A 1 81 ? -5.244 1.651 6.832 1.00 94.19 81 GLU A C 1
ATOM 609 O O . GLU A 1 81 ? -5.233 0.545 6.288 1.00 94.19 81 GLU A O 1
ATOM 614 N N . VAL A 1 82 ? -4.120 2.232 7.250 1.00 95.12 82 VAL A N 1
ATOM 615 C CA . VAL A 1 82 ? -2.798 1.597 7.172 1.00 95.12 82 VAL A CA 1
ATOM 616 C C . VAL A 1 82 ? -2.483 0.865 8.477 1.00 95.12 82 VAL A C 1
ATOM 618 O O . VAL A 1 82 ? -2.521 1.436 9.565 1.00 95.12 82 VAL A O 1
ATOM 621 N N . LEU A 1 83 ? -2.166 -0.427 8.381 1.00 96.88 83 LEU A N 1
ATOM 622 C CA . LEU A 1 83 ? -1.956 -1.305 9.532 1.00 96.88 83 LEU A CA 1
ATOM 623 C C . LEU A 1 83 ? -0.598 -2.009 9.474 1.00 96.88 83 LEU A C 1
ATOM 625 O O . LEU A 1 83 ? -0.048 -2.315 8.411 1.00 96.88 83 LEU A O 1
ATOM 629 N N . CYS A 1 84 ? -0.060 -2.338 10.650 1.00 97.19 84 CYS A N 1
ATOM 630 C CA . CYS A 1 84 ? 1.030 -3.301 10.743 1.00 97.19 84 CYS A CA 1
ATOM 631 C C . CYS A 1 84 ? 0.501 -4.706 10.409 1.00 97.19 84 CYS A C 1
ATOM 633 O O . CYS A 1 84 ? -0.679 -5.009 10.617 1.00 97.19 84 CYS A O 1
ATOM 635 N N . ARG A 1 85 ? 1.385 -5.613 9.968 1.00 96.56 85 ARG A N 1
ATOM 636 C CA . ARG A 1 85 ? 1.018 -7.004 9.631 1.00 96.56 85 ARG A CA 1
ATOM 637 C C . ARG A 1 85 ? 0.185 -7.683 10.724 1.00 96.56 85 ARG A C 1
ATOM 639 O O . ARG A 1 85 ? -0.755 -8.415 10.427 1.00 96.56 85 ARG A O 1
ATOM 646 N N . ARG A 1 86 ? 0.537 -7.468 11.997 1.00 97.44 86 ARG A N 1
ATOM 647 C CA . ARG A 1 86 ? -0.160 -8.080 13.138 1.00 97.44 86 ARG A CA 1
ATOM 648 C C . ARG A 1 86 ? -1.619 -7.632 13.209 1.00 97.44 86 ARG A C 1
ATOM 650 O O . ARG A 1 86 ? -2.488 -8.473 13.414 1.00 97.44 86 ARG A O 1
ATOM 657 N N . HIS A 1 87 ? -1.879 -6.335 13.062 1.00 97.50 87 HIS A N 1
ATOM 658 C CA . HIS A 1 87 ? -3.225 -5.774 13.191 1.00 97.50 87 HIS A CA 1
ATOM 659 C C . HIS A 1 87 ? -4.069 -6.007 11.941 1.00 97.50 87 HIS A C 1
ATOM 661 O O . HIS A 1 87 ? -5.245 -6.321 12.081 1.00 97.50 87 HIS A O 1
ATOM 667 N N . HIS A 1 88 ? -3.464 -6.014 10.750 1.00 97.12 88 HIS A N 1
ATOM 668 C CA . HIS A 1 88 ? -4.148 -6.431 9.520 1.00 97.12 88 HIS A CA 1
ATOM 669 C C . HIS A 1 88 ? -4.609 -7.894 9.589 1.00 97.12 88 HIS A C 1
ATOM 671 O O . HIS A 1 88 ? -5.792 -8.182 9.429 1.00 97.12 88 HIS A O 1
ATOM 677 N N . ARG A 1 89 ? -3.720 -8.826 9.971 1.00 95.62 89 ARG A N 1
ATOM 678 C CA . ARG A 1 89 ? -4.076 -10.255 10.109 1.00 95.62 89 ARG A CA 1
ATOM 679 C C . ARG A 1 89 ? -5.155 -10.526 11.157 1.00 95.62 89 ARG A C 1
ATOM 681 O O . ARG A 1 89 ? -5.877 -11.510 11.031 1.00 95.62 89 ARG A O 1
ATOM 688 N N . ARG A 1 90 ? -5.238 -9.690 12.195 1.00 95.44 90 ARG A N 1
ATOM 689 C CA . ARG A 1 90 ? -6.260 -9.771 13.251 1.00 95.44 90 ARG A CA 1
ATOM 690 C C . ARG A 1 90 ? -7.519 -8.958 12.941 1.00 95.44 90 ARG A C 1
ATOM 692 O O . ARG A 1 90 ? -8.441 -8.996 13.742 1.00 95.44 90 ARG A O 1
ATOM 699 N N . ARG A 1 91 ? -7.552 -8.235 11.815 1.00 95.00 91 ARG A N 1
ATOM 700 C CA . ARG A 1 91 ? -8.637 -7.316 11.430 1.00 95.00 91 ARG A CA 1
ATOM 701 C C . ARG A 1 91 ? -8.927 -6.245 12.491 1.00 95.00 91 ARG A C 1
ATOM 703 O O . ARG A 1 91 ? -10.069 -5.854 12.696 1.00 95.00 91 ARG A O 1
ATOM 710 N N . MET A 1 92 ? -7.876 -5.782 13.165 1.00 95.81 92 MET A N 1
ATOM 711 C CA . MET A 1 92 ? -7.957 -4.868 14.305 1.00 95.81 92 MET A CA 1
ATOM 712 C C . MET A 1 92 ? -7.622 -3.435 13.876 1.00 95.81 92 MET A C 1
ATOM 714 O O . MET A 1 92 ? -6.471 -2.989 13.940 1.00 95.81 92 MET A O 1
ATOM 718 N N . THR A 1 93 ? -8.647 -2.737 13.403 1.00 95.56 93 THR A N 1
ATOM 719 C CA . THR A 1 93 ? -8.622 -1.305 13.065 1.00 95.56 93 THR A CA 1
ATOM 720 C C . THR A 1 93 ? -8.503 -0.436 14.315 1.00 95.56 93 THR A C 1
ATOM 722 O O . THR A 1 93 ? -8.777 -0.888 15.430 1.00 95.56 93 THR A O 1
ATOM 725 N N . SER A 1 94 ? -8.124 0.829 14.151 1.00 93.50 94 SER A N 1
ATOM 726 C CA . SER A 1 94 ? -8.124 1.797 15.257 1.00 93.50 94 SER A CA 1
ATOM 727 C C . SER A 1 94 ? -9.505 1.933 15.913 1.00 93.50 94 SER A C 1
ATOM 729 O O . SER A 1 94 ? -9.604 1.966 17.141 1.00 93.50 94 SER A O 1
ATOM 731 N N . ALA A 1 95 ? -10.574 1.945 15.110 1.00 90.69 95 ALA A N 1
ATOM 732 C CA . ALA A 1 95 ? -11.951 2.018 15.590 1.00 90.69 95 ALA A CA 1
ATOM 733 C C . ALA A 1 95 ? -12.335 0.791 16.434 1.00 90.69 95 ALA A C 1
ATOM 735 O O . ALA A 1 95 ? -12.814 0.940 17.558 1.00 90.69 95 ALA A O 1
ATOM 736 N N . THR A 1 96 ? -12.059 -0.420 15.938 1.00 89.88 96 THR A N 1
ATOM 737 C CA . THR A 1 96 ? -12.369 -1.661 16.674 1.00 89.88 96 THR A CA 1
ATOM 738 C C . THR A 1 96 ? -11.526 -1.809 17.940 1.00 89.88 96 THR A C 1
ATOM 740 O O . THR A 1 96 ? -12.041 -2.251 18.965 1.00 89.88 96 THR A O 1
ATOM 743 N N . ALA A 1 97 ? -10.261 -1.375 17.920 1.00 89.00 97 ALA A N 1
ATOM 744 C CA . ALA A 1 97 ? -9.403 -1.374 19.103 1.00 89.00 97 ALA A CA 1
ATOM 745 C C . ALA A 1 97 ? -9.913 -0.423 20.199 1.00 89.00 97 ALA A C 1
ATOM 747 O O . ALA A 1 97 ? -9.935 -0.792 21.373 1.00 89.00 97 ALA A O 1
ATOM 748 N N . ARG A 1 98 ? -10.361 0.785 19.828 1.00 85.56 98 ARG A N 1
ATOM 749 C CA . ARG A 1 98 ? -10.964 1.740 20.774 1.00 85.56 98 ARG A CA 1
ATOM 750 C C . ARG A 1 98 ? -12.270 1.214 21.359 1.00 85.56 98 ARG A C 1
ATOM 752 O O . ARG A 1 98 ? -12.461 1.306 22.565 1.00 85.56 98 ARG A O 1
ATOM 759 N N . ALA A 1 99 ? -13.138 0.639 20.527 1.00 84.50 99 ALA A N 1
ATOM 760 C CA . ALA A 1 99 ? -14.388 0.044 20.990 1.00 84.50 99 ALA A CA 1
ATOM 761 C C . ALA A 1 99 ? -14.140 -1.095 21.994 1.00 84.50 99 ALA A C 1
ATOM 763 O O . ALA A 1 99 ? -14.798 -1.149 23.028 1.00 84.50 99 ALA A O 1
ATOM 764 N N . ALA A 1 100 ? -13.145 -1.954 21.739 1.00 81.31 100 ALA A N 1
ATOM 765 C CA . ALA A 1 100 ? -12.765 -3.016 22.667 1.00 81.31 100 ALA A CA 1
ATOM 766 C C . ALA A 1 100 ? -12.286 -2.466 24.019 1.00 81.31 100 ALA A C 1
ATOM 768 O O . ALA A 1 100 ? -12.692 -2.981 25.052 1.00 81.31 100 ALA A O 1
ATOM 769 N N . ALA A 1 101 ? -11.480 -1.400 24.030 1.00 79.19 101 ALA A N 1
ATOM 770 C CA . ALA A 1 101 ? -10.993 -0.782 25.268 1.00 79.19 101 ALA A CA 1
ATOM 771 C C . ALA A 1 101 ? -12.104 -0.158 26.135 1.00 79.19 101 ALA A C 1
ATOM 773 O O . ALA A 1 101 ? -11.926 -0.022 27.341 1.00 79.19 101 ALA A O 1
ATOM 774 N N . LEU A 1 102 ? -13.236 0.217 25.531 1.00 78.56 102 LEU A N 1
ATOM 775 C CA . LEU A 1 102 ? -14.418 0.732 26.231 1.00 78.56 102 LEU A CA 1
ATOM 776 C C . LEU A 1 102 ? -15.373 -0.381 26.691 1.00 78.56 102 LEU A C 1
ATOM 778 O O . LEU A 1 102 ? -16.380 -0.087 27.335 1.00 78.56 102 LEU A O 1
ATOM 782 N N . SER A 1 103 ? -15.098 -1.642 26.343 1.00 75.38 103 SER A N 1
ATOM 783 C CA . SER A 1 103 ? -15.958 -2.761 26.718 1.00 75.38 103 SER A CA 1
ATOM 784 C C . SER A 1 103 ? -15.894 -3.016 28.230 1.00 75.38 103 SER A C 1
ATOM 786 O O . SER A 1 103 ? -14.793 -3.058 28.785 1.00 75.38 103 SER A O 1
ATOM 788 N N . PRO A 1 104 ? -17.039 -3.266 28.893 1.00 73.69 104 PRO A N 1
ATOM 789 C CA . PRO A 1 104 ? -17.079 -3.623 30.313 1.00 73.69 104 PRO A CA 1
ATOM 790 C C . PRO A 1 104 ? -16.333 -4.928 30.642 1.00 73.69 104 PRO A C 1
ATOM 792 O O . PRO A 1 104 ? -15.985 -5.149 31.798 1.00 73.69 104 PRO A O 1
ATOM 795 N N . ASP A 1 105 ? -16.050 -5.765 29.639 1.00 78.94 105 ASP A N 1
ATOM 796 C CA . ASP A 1 105 ? -15.302 -7.018 29.802 1.00 78.94 105 ASP A CA 1
ATOM 797 C C . ASP A 1 105 ? -13.775 -6.818 29.881 1.00 78.94 105 ASP A C 1
ATOM 799 O O . ASP A 1 105 ? -13.038 -7.759 30.190 1.00 78.94 105 ASP A O 1
ATOM 803 N N . VAL A 1 106 ? -13.264 -5.615 29.588 1.00 77.88 106 VAL A N 1
ATOM 804 C CA . VAL A 1 106 ? -11.832 -5.309 29.707 1.00 77.88 106 VAL A CA 1
ATOM 805 C C . VAL A 1 106 ? -11.534 -4.831 31.123 1.00 77.88 106 VAL A C 1
ATOM 807 O O . VAL A 1 106 ? -12.113 -3.860 31.603 1.00 77.88 106 VAL A O 1
ATOM 810 N N . LEU A 1 107 ? -10.598 -5.508 31.796 1.00 76.44 107 LEU A N 1
ATOM 811 C CA . LEU A 1 107 ? -10.153 -5.114 33.133 1.00 76.44 107 LEU A CA 1
ATOM 812 C C . LEU A 1 107 ? -9.640 -3.661 33.118 1.00 76.44 107 LEU A C 1
ATOM 814 O O . LEU A 1 107 ? -8.806 -3.328 32.269 1.00 76.44 107 LEU A O 1
ATOM 818 N N . PRO A 1 108 ? -10.093 -2.798 34.047 1.00 71.69 108 PRO A N 1
ATOM 819 C CA . PRO A 1 108 ? -9.689 -1.402 34.067 1.00 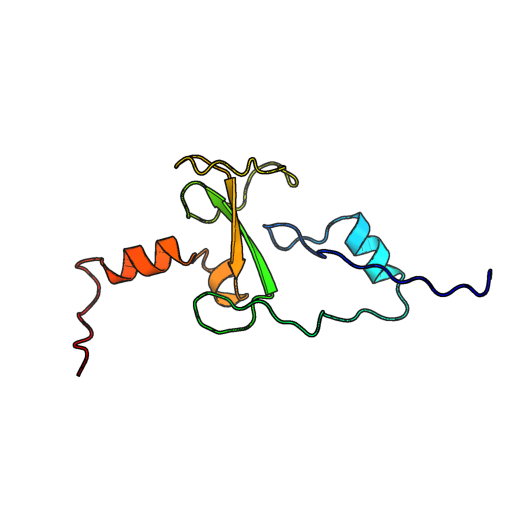71.69 108 PRO A CA 1
ATOM 820 C C . PRO A 1 108 ? -8.187 -1.295 34.336 1.00 71.69 108 PRO A C 1
ATOM 822 O O . PRO A 1 108 ? -7.698 -1.676 35.398 1.00 71.69 108 PRO A O 1
ATOM 825 N N . VAL A 1 109 ? -7.448 -0.742 33.375 1.00 69.12 109 VAL A N 1
ATOM 826 C CA . VAL A 1 109 ? -6.096 -0.235 33.618 1.00 69.12 109 VAL A CA 1
ATOM 827 C C . VAL A 1 109 ? -6.238 1.122 34.295 1.00 69.12 109 VAL A C 1
ATOM 829 O O . VAL A 1 109 ? -6.485 2.135 33.646 1.00 69.12 109 VAL A O 1
ATOM 832 N N . THR A 1 110 ? -6.145 1.147 35.622 1.00 67.06 110 THR A N 1
ATOM 833 C CA . THR A 1 110 ? -6.041 2.401 36.371 1.00 67.06 110 THR A CA 1
ATOM 834 C C . THR A 1 110 ? -4.779 3.128 35.919 1.00 67.06 110 THR A C 1
ATOM 836 O O . THR A 1 110 ? -3.675 2.627 36.129 1.00 67.06 110 THR A O 1
ATOM 839 N N . ALA A 1 111 ? -4.944 4.277 35.264 1.00 55.34 111 ALA A N 1
ATOM 840 C CA . ALA A 1 111 ? -3.841 5.178 34.967 1.00 55.34 111 ALA A CA 1
ATOM 841 C C . ALA A 1 111 ? -3.375 5.807 36.287 1.00 55.34 111 ALA A C 1
ATOM 843 O O . ALA A 1 111 ? -4.150 6.507 36.940 1.00 55.34 111 ALA A O 1
ATOM 844 N N . THR A 1 112 ? -2.153 5.471 36.695 1.00 46.34 112 THR A N 1
ATOM 845 C CA . THR A 1 112 ? -1.457 6.066 37.841 1.00 46.34 112 THR A CA 1
ATOM 846 C C . THR A 1 112 ? -0.907 7.441 37.493 1.00 46.34 112 THR A C 1
ATOM 848 O O . THR A 1 112 ? -0.446 7.607 36.339 1.00 46.34 112 THR A O 1
#

Secondary structure (DSSP, 8-state):
------------B-TTSPBPHHHHHHHHH-S-----SS--B-TTSSBP-EEEEEETTEEE--S-S-----SS--TT-EEEEEE-HHHHHTT--HHHHHHHHTSTTSPP----

Sequence (112 aa):
DLDVDVYAFGITTDFRSKLFPGSQRLVELADRVEVLQVEALCWCGARATHNARTVGGVMVVEGAQVVVGDVAQSPDEIGYEVLCRRHHRRRMTSATARAAALSPDVLPVTAT

pLDDT: mean 86.41, std 12.9, range [46.34, 97.5]